Protein AF-A0A9Q0DBM2-F1 (afdb_monomer)

Radius of gyration: 24.3 Å; Cα contacts (8 Å, |Δi|>4): 69; chains: 1; bounding box: 58×37×65 Å

Foldseek 3Di:
DDDPPPCPVVVVVQVVLVVCVVVVHQSPDFCPPVDDPVCRVVRVVVSVVVVVCPPVVLVVLVVLLVVLVVVLVVLVVVLVVCVVVVPPCNVVSVVVSVVSNVVSVVSNVVSVVLSPDPVVVVVVVVVVVLVVCCVVVVHHNDDDPVND

Solvent-accessible surface area (backbone atoms only — not comparable to full-atom values): 8503 Å² total; per-residue (Å²): 138,83,77,89,70,85,49,60,65,59,56,54,50,52,56,52,25,52,53,30,44,77,71,78,40,74,60,70,74,69,48,79,90,80,52,62,76,92,46,46,67,61,37,53,52,51,45,55,54,56,63,69,56,74,53,52,76,58,51,52,47,54,49,54,38,51,51,41,54,51,49,43,53,52,40,47,54,50,23,52,50,29,50,76,69,64,44,96,57,18,68,60,40,40,51,52,33,54,55,49,45,55,55,40,50,53,51,37,51,51,48,56,52,45,72,72,35,72,66,45,54,53,50,53,53,48,54,52,50,53,50,50,47,27,60,74,63,74,39,82,72,74,72,54,97,82,76,112

Sequence (148 aa):
MKSPLGNAGLLAEELTKRAKRKAGLASGLTLQGNIHPELAQSGDLTVKAIEQFDEQFVLKRVADCAIDLYAMGVVLSRASRSLSQGHPSAQHEKMLCETWCVEAHDRITRDLRTLRSSQSRQLFNNLRAISAAVVENGGVVSPHPLGF

Structure (mmCIF, N/CA/C/O backbone):
data_AF-A0A9Q0DBM2-F1
#
_entry.id   AF-A0A9Q0DBM2-F1
#
loop_
_atom_site.group_PDB
_atom_site.id
_atom_site.type_symbol
_atom_site.label_atom_id
_atom_site.label_alt_id
_atom_site.label_comp_id
_atom_site.label_asym_id
_atom_site.label_entity_id
_atom_site.label_seq_id
_atom_site.pdbx_PDB_ins_code
_atom_site.Cartn_x
_atom_site.Cartn_y
_atom_site.Cartn_z
_atom_site.occupancy
_atom_site.B_iso_or_equiv
_atom_site.auth_seq_id
_atom_site.auth_comp_id
_atom_site.auth_asym_id
_atom_site.auth_atom_id
_atom_site.pdbx_PDB_model_num
ATOM 1 N N . MET A 1 1 ? 31.184 -23.475 -25.739 1.00 36.53 1 MET A N 1
ATOM 2 C CA . MET A 1 1 ? 30.900 -22.025 -25.825 1.00 36.53 1 MET A CA 1
ATOM 3 C C . MET A 1 1 ? 29.594 -21.847 -26.585 1.00 36.53 1 MET A C 1
ATOM 5 O O . MET A 1 1 ? 29.543 -22.201 -27.753 1.00 36.53 1 MET A O 1
ATOM 9 N N . LYS A 1 2 ? 28.519 -21.424 -25.909 1.00 34.09 2 LYS A N 1
ATOM 10 C CA . LYS A 1 2 ? 27.236 -21.064 -26.539 1.00 34.09 2 LYS A CA 1
ATOM 11 C C . LYS A 1 2 ? 27.221 -19.543 -26.703 1.00 34.09 2 LYS A C 1
ATOM 13 O O . LYS A 1 2 ? 27.486 -18.834 -25.739 1.00 34.09 2 LYS A O 1
ATOM 18 N N . SER A 1 3 ? 26.999 -19.069 -27.922 1.00 40.22 3 SER A N 1
ATOM 19 C CA . SER A 1 3 ? 27.136 -17.661 -28.302 1.00 40.22 3 SER A CA 1
ATOM 20 C C . SER A 1 3 ? 26.078 -16.760 -27.633 1.00 40.22 3 SER A C 1
ATOM 22 O O . SER A 1 3 ? 24.896 -17.098 -27.688 1.00 40.22 3 SER A O 1
ATOM 24 N N . PRO A 1 4 ? 26.454 -15.589 -27.081 1.00 45.75 4 PRO A N 1
ATOM 25 C CA . PRO A 1 4 ? 25.538 -14.639 -26.432 1.00 45.75 4 PRO A CA 1
ATOM 26 C C . PRO A 1 4 ? 24.804 -13.703 -27.417 1.00 45.75 4 PRO A C 1
ATOM 28 O O . PRO A 1 4 ? 24.032 -12.846 -27.004 1.00 45.75 4 PRO A O 1
ATOM 31 N N . LEU A 1 5 ? 25.010 -13.873 -28.728 1.00 50.12 5 LEU A N 1
ATOM 32 C CA . LEU A 1 5 ? 24.427 -13.030 -29.784 1.00 50.12 5 LEU A CA 1
ATOM 33 C C . LEU A 1 5 ? 23.080 -13.539 -30.329 1.00 50.12 5 LEU A C 1
ATOM 35 O O . LEU A 1 5 ? 22.529 -12.945 -31.251 1.00 50.12 5 LEU A O 1
ATOM 39 N N . GLY A 1 6 ? 22.516 -14.608 -29.757 1.00 50.25 6 GLY A N 1
ATOM 40 C CA . GLY A 1 6 ? 21.246 -15.187 -30.216 1.00 50.25 6 GLY A CA 1
ATOM 41 C C . GLY A 1 6 ? 20.014 -14.283 -30.056 1.00 50.25 6 GLY A C 1
ATOM 42 O O . GLY A 1 6 ? 18.985 -14.581 -30.647 1.00 50.25 6 GLY A O 1
ATOM 43 N N . ASN A 1 7 ? 20.117 -13.176 -29.305 1.00 52.53 7 ASN A N 1
ATOM 44 C CA . ASN A 1 7 ? 18.981 -12.323 -28.928 1.00 52.53 7 ASN A CA 1
ATOM 45 C C . ASN A 1 7 ? 19.132 -10.834 -29.297 1.00 52.53 7 ASN A C 1
ATOM 47 O O . ASN A 1 7 ? 18.359 -10.007 -28.814 1.00 52.53 7 ASN A O 1
ATOM 51 N N . ALA A 1 8 ? 20.073 -10.462 -30.173 1.00 57.06 8 ALA A N 1
ATOM 52 C CA . ALA A 1 8 ? 20.206 -9.069 -30.626 1.00 57.06 8 ALA A CA 1
ATOM 53 C C . ALA A 1 8 ? 18.900 -8.524 -31.251 1.00 57.06 8 ALA A C 1
ATOM 55 O O . ALA A 1 8 ? 18.565 -7.353 -31.076 1.00 57.06 8 ALA A O 1
ATOM 56 N N . GLY A 1 9 ? 18.123 -9.399 -31.903 1.00 56.88 9 GLY A N 1
ATOM 57 C CA . GLY A 1 9 ? 16.797 -9.076 -32.434 1.00 56.88 9 GLY A CA 1
ATOM 58 C C . GLY A 1 9 ? 15.781 -8.695 -31.354 1.00 56.88 9 GLY A C 1
ATOM 59 O O . GLY A 1 9 ? 15.097 -7.691 -31.508 1.00 56.88 9 GLY A O 1
ATOM 60 N N . LEU A 1 10 ? 15.741 -9.418 -30.228 1.00 55.38 10 LEU A N 1
ATOM 61 C CA . LEU A 1 10 ? 14.814 -9.140 -29.120 1.00 55.38 10 LEU A CA 1
ATOM 62 C C . LEU A 1 10 ? 15.127 -7.812 -28.415 1.00 55.38 10 LEU A C 1
ATOM 64 O O . LEU A 1 10 ? 14.213 -7.096 -28.013 1.00 55.38 10 LEU A O 1
ATOM 68 N N . LEU A 1 11 ? 16.410 -7.450 -28.300 1.00 55.97 11 LEU A N 1
ATOM 69 C CA . LEU A 1 11 ? 16.832 -6.170 -27.717 1.00 55.97 11 LEU A CA 1
ATOM 70 C C . LEU A 1 11 ? 16.449 -4.980 -28.607 1.00 55.97 11 LEU A C 1
ATOM 72 O O . LEU A 1 11 ? 15.914 -3.984 -28.116 1.00 55.97 11 LEU A O 1
ATOM 76 N N . ALA A 1 12 ? 16.663 -5.094 -29.920 1.00 63.00 12 ALA A N 1
ATOM 77 C CA . ALA A 1 12 ? 16.230 -4.079 -30.877 1.00 63.00 12 ALA A CA 1
ATOM 78 C C . ALA A 1 12 ? 14.699 -3.938 -30.894 1.00 63.00 12 ALA A C 1
ATOM 80 O O . ALA A 1 12 ? 14.166 -2.825 -30.921 1.00 63.00 12 ALA A O 1
ATOM 81 N N . GLU A 1 13 ? 13.978 -5.057 -30.819 1.00 58.06 13 GLU A N 1
ATOM 82 C CA . GLU A 1 13 ? 12.519 -5.072 -30.784 1.00 58.06 13 GLU A CA 1
ATOM 83 C C . GLU A 1 13 ? 11.981 -4.358 -29.538 1.00 58.06 13 GLU A C 1
ATOM 85 O O . GLU A 1 13 ? 11.070 -3.534 -29.638 1.00 58.06 13 GLU A O 1
ATOM 90 N N . GLU A 1 14 ? 12.594 -4.582 -28.376 1.00 56.84 14 GLU A N 1
ATOM 91 C CA . GLU A 1 14 ? 12.134 -4.001 -27.118 1.00 56.84 14 GLU A CA 1
ATOM 92 C C . GLU A 1 14 ? 12.441 -2.499 -26.998 1.00 56.84 14 GLU A C 1
ATOM 94 O O . GLU A 1 14 ? 11.613 -1.730 -26.495 1.00 56.84 14 GLU A O 1
ATOM 99 N N . LEU A 1 15 ? 13.564 -2.039 -27.560 1.00 58.31 15 LEU A N 1
ATOM 100 C CA . LEU A 1 15 ? 13.855 -0.608 -27.728 1.00 58.31 15 LEU A CA 1
ATOM 101 C C . LEU A 1 15 ? 12.830 0.070 -28.651 1.00 58.31 15 LEU A C 1
ATOM 103 O O . LEU A 1 15 ? 12.342 1.164 -28.353 1.00 58.31 15 LEU A O 1
ATOM 107 N N . THR A 1 16 ? 12.427 -0.612 -29.724 1.00 57.03 16 THR A N 1
ATOM 108 C CA . THR A 1 16 ? 11.430 -0.107 -30.679 1.00 57.03 16 THR A CA 1
ATOM 109 C C . THR A 1 16 ? 10.026 -0.056 -30.060 1.00 57.03 16 THR A C 1
ATOM 111 O O . THR A 1 16 ? 9.307 0.935 -30.218 1.00 57.03 16 THR A O 1
ATOM 114 N N . LYS A 1 17 ? 9.639 -1.081 -29.288 1.00 59.25 17 LYS A N 1
ATOM 115 C CA . LYS A 1 17 ? 8.370 -1.133 -28.534 1.00 59.25 17 LYS A CA 1
ATOM 116 C C . LYS A 1 17 ? 8.287 -0.030 -27.476 1.00 59.25 17 LYS A C 1
ATOM 118 O O . LYS A 1 17 ? 7.237 0.583 -27.282 1.00 59.25 17 LYS A O 1
ATOM 123 N N . ARG A 1 18 ? 9.402 0.286 -26.811 1.00 55.12 18 ARG A N 1
ATOM 124 C CA . ARG A 1 18 ? 9.477 1.369 -25.813 1.00 55.12 18 ARG A CA 1
ATOM 125 C C . ARG A 1 18 ? 9.437 2.767 -26.435 1.00 55.12 18 ARG A C 1
ATOM 127 O O . ARG A 1 18 ? 8.803 3.651 -25.860 1.00 55.12 18 ARG A O 1
ATOM 134 N N . ALA A 1 19 ? 10.040 2.968 -27.607 1.00 58.12 19 ALA A N 1
ATOM 135 C CA . ALA A 1 19 ? 9.944 4.229 -28.347 1.00 58.12 19 ALA A CA 1
ATOM 136 C C . ALA A 1 19 ? 8.500 4.529 -28.791 1.00 58.12 19 ALA A C 1
ATOM 138 O O . ALA A 1 19 ? 8.032 5.656 -28.632 1.00 58.12 19 ALA A O 1
ATOM 139 N N . LYS A 1 20 ? 7.761 3.508 -29.250 1.00 56.16 20 LYS A N 1
ATOM 140 C CA . LYS A 1 20 ? 6.336 3.625 -29.607 1.00 56.16 20 LYS A CA 1
ATOM 141 C C . LYS A 1 20 ? 5.459 4.003 -28.406 1.00 56.16 20 LYS A C 1
ATOM 143 O O . LYS A 1 20 ? 4.700 4.963 -28.522 1.00 56.16 20 LYS A O 1
ATOM 148 N N . ARG A 1 21 ? 5.670 3.380 -27.232 1.00 58.00 21 ARG A N 1
ATOM 149 C CA . ARG A 1 21 ? 4.991 3.764 -25.969 1.00 58.00 21 ARG A CA 1
ATOM 150 C C . ARG A 1 21 ? 5.150 5.245 -25.639 1.00 58.00 21 ARG A C 1
ATOM 152 O O . ARG A 1 21 ? 4.189 5.900 -25.257 1.00 58.00 21 ARG A O 1
ATOM 159 N N . LYS A 1 22 ? 6.364 5.784 -25.795 1.00 53.75 22 LYS A N 1
ATOM 160 C CA . LYS A 1 22 ? 6.677 7.184 -25.461 1.00 53.75 22 LYS A CA 1
ATOM 161 C C . LYS A 1 22 ? 6.049 8.194 -26.434 1.00 53.75 22 LYS A C 1
ATOM 163 O O . LYS A 1 22 ? 5.902 9.355 -26.073 1.00 53.75 22 LYS A O 1
ATOM 168 N N . ALA A 1 23 ? 5.676 7.748 -27.635 1.00 59.38 23 ALA A N 1
ATOM 169 C CA . ALA A 1 23 ? 5.019 8.541 -28.673 1.00 59.38 23 ALA A CA 1
ATOM 170 C C . ALA A 1 23 ? 3.480 8.388 -28.692 1.00 59.38 23 ALA A C 1
ATOM 172 O O . ALA A 1 23 ? 2.834 8.924 -29.588 1.00 59.38 23 ALA A O 1
ATOM 173 N N . GLY A 1 24 ? 2.886 7.654 -27.739 1.00 45.94 24 GLY A N 1
ATOM 174 C CA . GLY A 1 24 ? 1.437 7.400 -27.695 1.00 45.94 24 GLY A CA 1
ATOM 175 C C . GLY A 1 24 ? 0.945 6.333 -28.683 1.00 45.94 24 GLY A C 1
ATOM 176 O O . GLY A 1 24 ? -0.257 6.181 -28.878 1.00 45.94 24 GLY A O 1
ATOM 177 N N . LEU A 1 25 ? 1.861 5.585 -29.305 1.00 52.19 25 LEU A N 1
ATOM 178 C CA . LEU A 1 25 ? 1.558 4.419 -30.135 1.00 52.19 25 LEU A CA 1
ATOM 179 C C . LEU A 1 25 ? 1.548 3.162 -29.245 1.00 52.19 25 LEU A C 1
ATOM 181 O O . LEU A 1 25 ? 2.377 3.052 -28.340 1.00 52.19 25 LEU A O 1
ATOM 185 N N . ALA A 1 26 ? 0.612 2.234 -29.501 1.00 54.22 26 ALA A N 1
ATOM 186 C CA . ALA A 1 26 ? 0.391 1.006 -28.719 1.00 54.22 26 ALA A CA 1
ATOM 187 C C . ALA A 1 26 ? 1.704 0.308 -28.324 1.00 54.22 26 ALA A C 1
ATOM 189 O O . ALA A 1 26 ? 2.667 0.301 -29.100 1.00 54.22 26 ALA A O 1
ATOM 190 N N . SER A 1 27 ? 1.747 -0.299 -27.132 1.00 56.12 27 SER A N 1
ATOM 191 C CA . SER A 1 27 ? 2.986 -0.732 -26.467 1.00 56.12 27 SER A CA 1
ATOM 192 C C . SER A 1 27 ? 3.807 -1.794 -27.201 1.00 56.12 27 SER A C 1
ATOM 194 O O . SER A 1 27 ? 4.900 -2.157 -26.759 1.00 56.12 27 SER A O 1
ATOM 196 N N . GLY A 1 28 ? 3.280 -2.291 -28.320 1.00 62.12 28 GLY A N 1
ATOM 197 C CA . GLY A 1 28 ? 3.780 -3.436 -29.060 1.00 62.12 28 GLY A CA 1
ATOM 198 C C . GLY A 1 28 ? 3.488 -4.760 -28.362 1.00 62.12 28 GLY A C 1
ATOM 199 O O . GLY A 1 28 ? 3.874 -5.803 -28.887 1.00 62.12 28 GLY A O 1
ATOM 200 N N . LEU A 1 29 ? 2.814 -4.730 -27.205 1.00 66.19 29 LEU A N 1
ATOM 201 C CA . LEU A 1 29 ? 2.209 -5.904 -26.603 1.00 66.19 29 LEU A CA 1
ATOM 202 C C . LEU A 1 29 ? 1.063 -6.345 -27.514 1.00 66.19 29 LEU A C 1
ATOM 204 O O . LEU A 1 29 ? 0.153 -5.578 -27.811 1.00 66.19 29 LEU A O 1
ATOM 208 N N . THR A 1 30 ? 1.140 -7.570 -28.008 1.00 79.56 30 THR A N 1
ATOM 209 C CA . THR A 1 30 ? 0.094 -8.170 -28.825 1.00 79.56 30 THR A CA 1
ATOM 210 C C . THR A 1 30 ? 0.000 -9.641 -28.478 1.00 79.56 30 THR A C 1
ATOM 212 O O . THR A 1 30 ? 1.014 -10.307 -28.261 1.00 79.56 30 THR A O 1
ATOM 215 N N . LEU A 1 31 ? -1.227 -10.139 -28.395 1.00 83.12 31 LEU A N 1
ATOM 216 C CA . LEU A 1 31 ? -1.485 -11.568 -28.257 1.00 83.12 31 LEU A CA 1
ATOM 217 C C . LEU A 1 31 ? -1.671 -12.238 -29.627 1.00 83.12 31 LEU A C 1
ATOM 219 O O . LEU A 1 31 ? -1.752 -13.463 -29.700 1.00 83.12 31 LEU A O 1
ATOM 223 N N . GLN A 1 32 ? -1.686 -11.454 -30.712 1.00 76.44 32 GLN A N 1
ATOM 224 C CA . GLN A 1 32 ? -1.808 -11.950 -32.081 1.00 76.44 32 GLN A CA 1
ATOM 225 C C . GLN A 1 32 ? -0.673 -12.933 -32.403 1.00 76.44 32 GLN A C 1
ATOM 227 O O . GLN A 1 32 ? 0.488 -12.686 -32.082 1.00 76.44 32 GLN A O 1
ATOM 232 N N . GLY A 1 33 ? -1.021 -14.069 -33.012 1.00 82.62 33 GLY A N 1
ATOM 233 C CA . GLY A 1 33 ? -0.092 -15.172 -33.295 1.00 82.62 33 GLY A CA 1
ATOM 234 C C . GLY A 1 33 ? 0.130 -16.153 -32.135 1.00 82.62 33 GLY A C 1
ATOM 235 O O . GLY A 1 33 ? 0.596 -17.260 -32.381 1.00 82.62 33 GLY A O 1
ATOM 236 N N . ASN A 1 34 ? -0.257 -15.795 -30.904 1.00 86.00 34 ASN A N 1
ATOM 237 C CA . ASN A 1 34 ? -0.214 -16.680 -29.730 1.00 86.00 34 ASN A CA 1
ATOM 238 C C . ASN A 1 34 ? -1.604 -17.183 -29.301 1.00 86.00 34 ASN A C 1
ATOM 240 O O . ASN A 1 34 ? -1.704 -18.097 -28.486 1.00 86.00 34 ASN A O 1
ATOM 244 N N . ILE A 1 35 ? -2.675 -16.582 -29.828 1.00 89.94 35 ILE A N 1
ATOM 245 C CA . ILE A 1 35 ? -4.071 -16.939 -29.545 1.00 89.94 35 ILE A CA 1
ATOM 246 C C . ILE A 1 35 ? -4.790 -17.382 -30.818 1.00 89.94 35 ILE A C 1
ATOM 248 O O . ILE A 1 35 ? -4.410 -17.000 -31.925 1.00 89.94 35 ILE A O 1
ATOM 252 N N . HIS A 1 36 ? -5.853 -18.173 -30.656 1.00 92.56 36 HIS A N 1
ATOM 253 C CA . HIS A 1 36 ? -6.700 -18.583 -31.774 1.00 92.56 36 HIS A CA 1
ATOM 254 C C . HIS A 1 36 ? -7.318 -17.350 -32.470 1.00 92.56 36 HIS A C 1
ATOM 256 O O . HIS A 1 36 ? -7.769 -16.446 -31.761 1.00 92.56 36 H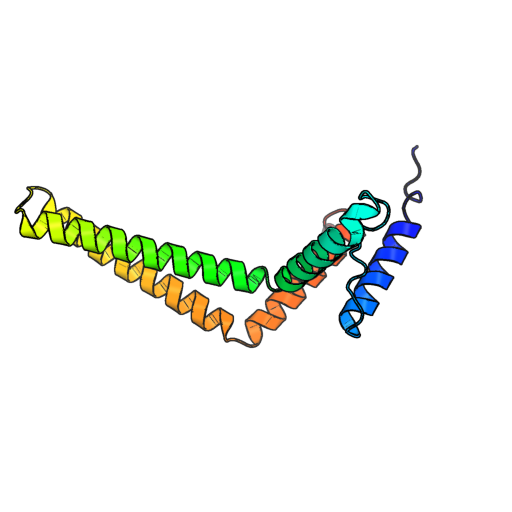IS A O 1
ATOM 262 N N . PRO A 1 37 ? -7.401 -17.295 -33.815 1.00 91.44 37 PRO A N 1
ATOM 263 C CA . PRO A 1 37 ? -7.909 -16.122 -34.537 1.00 91.44 37 PRO A CA 1
ATOM 264 C C . PRO A 1 37 ? -9.316 -15.677 -34.118 1.00 91.44 37 PRO A C 1
ATOM 266 O O . PRO A 1 37 ? -9.584 -14.483 -34.039 1.00 91.44 37 PRO A O 1
ATOM 269 N N . GLU A 1 38 ? -10.200 -16.616 -33.772 1.00 94.00 38 GLU A N 1
ATOM 270 C CA . GLU A 1 38 ? -11.550 -16.290 -33.274 1.00 94.00 38 GLU A CA 1
ATOM 271 C C . GLU A 1 38 ? -11.549 -15.573 -31.911 1.00 94.00 38 GLU A C 1
ATOM 273 O O . GLU A 1 38 ? -12.532 -14.936 -31.547 1.00 94.00 38 GLU A O 1
ATOM 278 N N . LEU A 1 39 ? -10.442 -15.628 -31.165 1.00 94.12 39 LEU A N 1
ATOM 279 C CA . LEU A 1 39 ? -10.264 -14.942 -29.883 1.00 94.12 39 LEU A CA 1
ATOM 280 C C . LEU A 1 39 ? -9.510 -13.610 -30.018 1.00 94.12 39 LEU A C 1
ATOM 282 O O . LEU A 1 39 ? -9.232 -12.971 -29.003 1.00 94.12 39 LEU A O 1
ATOM 286 N N . ALA A 1 40 ? -9.188 -13.168 -31.240 1.00 89.81 40 ALA A N 1
ATOM 287 C CA . ALA A 1 40 ? -8.414 -11.952 -31.501 1.00 89.81 40 ALA A CA 1
ATOM 288 C C . ALA A 1 40 ? -8.970 -10.722 -30.765 1.00 89.81 40 ALA A C 1
ATOM 290 O O . ALA A 1 40 ? -8.224 -10.012 -30.095 1.00 89.81 40 ALA A O 1
ATOM 291 N N . GLN A 1 41 ? -10.291 -10.520 -30.811 1.00 92.06 41 GLN A N 1
ATOM 292 C CA . GLN A 1 41 ? -10.947 -9.401 -30.131 1.00 92.06 41 GLN A CA 1
ATOM 293 C C . GLN A 1 41 ? -10.770 -9.463 -28.608 1.00 92.06 41 GLN A C 1
ATOM 295 O O . GLN A 1 41 ? -10.468 -8.449 -27.976 1.00 92.06 41 GLN A O 1
ATOM 300 N N . SER A 1 42 ? -10.949 -10.641 -28.006 1.00 93.81 42 SER A N 1
ATOM 301 C CA . SER A 1 42 ? -10.730 -10.834 -26.569 1.00 93.81 42 SER A CA 1
ATOM 302 C C . SER A 1 42 ? -9.268 -10.592 -26.198 1.00 93.81 42 SER A C 1
ATOM 304 O O . SER A 1 42 ? -9.003 -9.942 -25.191 1.00 93.81 42 SER A O 1
ATOM 306 N N . GLY A 1 43 ? -8.327 -11.030 -27.039 1.00 90.25 43 GLY A N 1
ATOM 307 C CA . GLY A 1 43 ? -6.904 -10.754 -26.867 1.00 90.25 43 GLY A CA 1
ATOM 308 C C . GLY A 1 43 ? -6.576 -9.260 -26.879 1.00 90.25 43 GLY A C 1
ATOM 309 O O . GLY A 1 43 ? -5.851 -8.785 -26.006 1.00 90.25 43 GLY A O 1
ATOM 310 N N . ASP A 1 44 ? -7.160 -8.497 -27.803 1.00 88.44 44 ASP A N 1
ATOM 311 C CA . ASP A 1 44 ? -6.971 -7.044 -27.869 1.00 88.44 44 ASP A CA 1
ATOM 312 C C . ASP A 1 44 ? -7.541 -6.337 -26.628 1.00 88.44 44 ASP A C 1
ATOM 314 O O . ASP A 1 44 ? -6.936 -5.394 -26.112 1.00 88.44 44 ASP A O 1
ATOM 318 N N . LEU A 1 45 ? -8.686 -6.796 -26.107 1.00 89.12 45 LEU A N 1
ATOM 319 C CA . LEU A 1 45 ? -9.244 -6.292 -24.847 1.00 89.12 45 LEU A CA 1
ATOM 320 C C . LEU A 1 45 ? -8.319 -6.593 -23.663 1.00 89.12 45 LEU A C 1
ATOM 322 O O . LEU A 1 45 ? -8.115 -5.725 -22.814 1.00 89.12 45 LEU A O 1
ATOM 326 N N . THR A 1 46 ? -7.718 -7.784 -23.620 1.00 86.00 46 THR A N 1
ATOM 327 C CA . THR A 1 46 ? -6.736 -8.148 -22.592 1.00 86.00 46 THR A CA 1
ATOM 328 C C . THR A 1 46 ? -5.491 -7.269 -22.666 1.00 86.00 46 THR A C 1
ATOM 330 O O . THR A 1 46 ? -5.058 -6.761 -21.636 1.00 86.00 46 THR A O 1
ATOM 333 N N . VAL A 1 47 ? -4.938 -7.028 -23.858 1.00 84.19 47 VAL A N 1
ATOM 334 C CA . VAL A 1 47 ? -3.790 -6.121 -24.035 1.00 84.19 47 VAL A CA 1
ATOM 335 C C . VAL A 1 47 ? -4.130 -4.715 -23.553 1.00 84.19 47 VAL A C 1
ATOM 337 O O . VAL A 1 47 ? -3.371 -4.152 -22.769 1.00 84.19 47 VAL A O 1
ATOM 340 N N . LYS A 1 48 ? -5.290 -4.173 -23.940 1.00 80.31 48 LYS A N 1
ATOM 341 C CA . LYS A 1 48 ? -5.743 -2.853 -23.473 1.00 80.31 48 LYS A CA 1
ATOM 342 C C . LYS A 1 48 ? -5.882 -2.797 -21.955 1.00 80.31 48 LYS A C 1
ATOM 344 O O . LYS A 1 48 ? -5.500 -1.802 -21.351 1.00 80.31 48 LYS A O 1
ATOM 349 N N . ALA A 1 49 ? -6.404 -3.854 -21.336 1.00 79.31 49 ALA A N 1
ATOM 350 C CA . ALA A 1 49 ? -6.485 -3.939 -19.883 1.00 79.31 49 ALA A CA 1
ATOM 351 C C . ALA A 1 49 ? -5.085 -3.950 -19.251 1.00 79.31 49 ALA A C 1
ATOM 353 O O . ALA A 1 49 ? -4.846 -3.201 -18.313 1.00 79.31 49 ALA A O 1
ATOM 354 N N . ILE A 1 50 ? -4.138 -4.723 -19.796 1.00 74.19 50 ILE A N 1
ATOM 355 C CA . ILE A 1 50 ? -2.740 -4.755 -19.332 1.00 74.19 50 ILE A CA 1
ATOM 356 C C . ILE A 1 50 ? -2.077 -3.379 -19.468 1.00 74.19 50 ILE A C 1
ATOM 358 O O . ILE A 1 50 ? -1.373 -2.950 -18.560 1.00 74.19 50 ILE A O 1
ATOM 362 N N . GLU A 1 51 ? -2.321 -2.658 -20.560 1.00 69.69 51 GLU A N 1
ATOM 363 C CA . GLU A 1 51 ? -1.794 -1.303 -20.754 1.00 69.69 51 GLU A CA 1
ATOM 364 C C . GLU A 1 51 ? -2.387 -0.289 -19.763 1.00 69.69 51 GLU A C 1
ATOM 366 O O . GLU A 1 51 ? -1.726 0.684 -19.416 1.00 69.69 51 GLU A O 1
ATOM 371 N N . GLN A 1 52 ? -3.592 -0.525 -19.236 1.00 67.44 52 GLN A N 1
ATOM 372 C CA . GLN A 1 52 ? -4.145 0.283 -18.142 1.00 67.44 52 GLN A CA 1
ATOM 373 C C . GLN A 1 52 ? -3.457 0.008 -16.791 1.00 67.44 52 GLN A C 1
ATOM 375 O O . GLN A 1 52 ? -3.540 0.841 -15.889 1.00 67.44 52 GLN A O 1
ATOM 380 N N . PHE A 1 53 ? -2.730 -1.107 -16.644 1.00 66.81 53 PHE A N 1
ATOM 3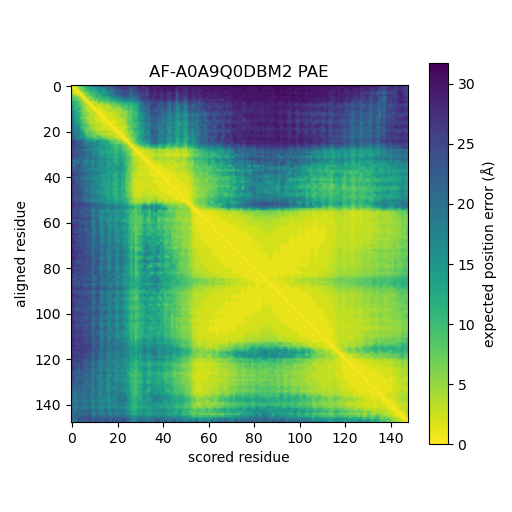81 C CA . PHE A 1 53 ? -1.933 -1.430 -15.452 1.00 66.81 53 PHE A CA 1
ATOM 382 C C . PHE A 1 53 ? -0.543 -0.758 -15.432 1.00 66.81 53 PHE A C 1
ATOM 384 O O . PHE A 1 53 ? 0.315 -1.180 -14.659 1.00 66.81 53 PHE A O 1
ATOM 391 N N . ASP A 1 54 ? -0.280 0.282 -16.234 1.00 64.62 54 ASP A N 1
ATOM 392 C CA . ASP A 1 54 ? 1.065 0.888 -16.352 1.00 64.62 54 ASP A CA 1
ATOM 393 C C . ASP A 1 54 ? 1.516 1.651 -15.081 1.00 64.62 54 ASP A C 1
ATOM 395 O O . ASP A 1 54 ? 2.700 1.903 -14.871 1.00 64.62 54 ASP A O 1
ATOM 399 N N . GLU A 1 55 ? 0.592 1.943 -14.159 1.00 77.50 55 GLU A N 1
ATOM 400 C CA . GLU A 1 55 ? 0.856 2.678 -12.912 1.00 77.50 55 GLU A CA 1
ATOM 401 C C . GLU A 1 55 ? 1.089 1.752 -11.702 1.00 77.50 55 GLU A C 1
ATOM 403 O O . GLU A 1 55 ? 0.628 2.016 -10.588 1.00 77.50 55 GLU A O 1
ATOM 408 N N . GLN A 1 56 ? 1.813 0.641 -11.885 1.00 84.06 56 GLN A N 1
ATOM 409 C CA . GLN A 1 56 ? 1.980 -0.386 -10.841 1.00 84.06 56 GLN A CA 1
ATOM 410 C C . GLN A 1 56 ? 2.565 0.148 -9.524 1.00 84.06 56 GLN A C 1
ATOM 412 O O . GLN A 1 56 ? 2.165 -0.294 -8.447 1.00 84.06 56 GLN A O 1
ATOM 417 N N . PHE A 1 57 ? 3.470 1.131 -9.578 1.00 85.81 57 PHE A N 1
ATOM 418 C CA . PHE A 1 57 ? 4.013 1.757 -8.367 1.00 85.81 57 PHE A CA 1
ATOM 419 C C . PHE A 1 57 ? 2.954 2.535 -7.578 1.00 85.81 57 PHE A C 1
ATOM 421 O O . PHE A 1 57 ? 2.978 2.540 -6.344 1.00 85.81 57 PHE A O 1
ATOM 428 N N . VAL A 1 58 ? 2.023 3.181 -8.282 1.00 87.62 58 VAL A N 1
ATOM 429 C CA . VAL A 1 58 ? 0.897 3.891 -7.672 1.00 87.62 58 VAL A CA 1
ATOM 430 C C . VAL A 1 58 ? -0.109 2.884 -7.129 1.00 87.62 58 VAL A C 1
ATOM 432 O O . VAL A 1 58 ? -0.480 2.974 -5.960 1.00 87.62 58 VAL A O 1
ATOM 435 N N . LEU A 1 59 ? -0.487 1.888 -7.935 1.00 88.75 59 LEU A N 1
ATOM 436 C CA . LEU A 1 59 ? -1.439 0.844 -7.552 1.00 88.75 59 LEU A CA 1
ATOM 437 C C . LEU A 1 59 ? -0.992 0.091 -6.299 1.00 88.75 59 LEU A C 1
ATOM 439 O O . LEU A 1 59 ? -1.807 -0.117 -5.405 1.00 88.75 59 LEU A O 1
ATOM 443 N N . LYS A 1 60 ? 0.300 -0.242 -6.185 1.00 91.19 60 LYS A N 1
ATOM 444 C CA . LYS A 1 60 ? 0.866 -0.858 -4.978 1.00 91.19 60 LYS A CA 1
ATOM 445 C C . LYS A 1 60 ? 0.593 -0.007 -3.734 1.00 91.19 60 LYS A C 1
ATOM 447 O O . LYS A 1 60 ? 0.063 -0.516 -2.758 1.00 91.19 60 LYS A O 1
ATOM 452 N N . ARG A 1 61 ? 0.886 1.296 -3.783 1.00 91.12 61 ARG A N 1
ATOM 453 C CA . ARG A 1 61 ? 0.664 2.204 -2.643 1.00 91.12 61 ARG A CA 1
ATOM 454 C C . ARG A 1 61 ? -0.815 2.375 -2.307 1.00 91.12 61 ARG A C 1
ATOM 456 O O . ARG A 1 61 ? -1.172 2.449 -1.140 1.00 91.12 61 ARG A O 1
ATOM 463 N N . VAL A 1 62 ? -1.682 2.434 -3.317 1.00 92.31 62 VAL A N 1
ATOM 464 C CA . VAL A 1 62 ? -3.137 2.482 -3.099 1.00 92.31 62 VAL A CA 1
ATOM 465 C C . VAL A 1 62 ? -3.624 1.195 -2.430 1.00 92.31 62 VAL A C 1
ATOM 467 O O . VAL A 1 62 ? -4.429 1.266 -1.503 1.00 92.31 62 VAL A O 1
ATOM 470 N N . ALA A 1 63 ? -3.115 0.037 -2.857 1.00 94.56 63 ALA A N 1
ATOM 471 C CA . ALA A 1 63 ? -3.430 -1.247 -2.243 1.00 94.56 63 ALA A CA 1
ATOM 472 C C . ALA A 1 63 ? -2.942 -1.320 -0.787 1.00 94.56 63 ALA A C 1
ATOM 474 O O . ALA A 1 63 ? -3.721 -1.709 0.078 1.00 94.56 63 ALA A O 1
ATOM 475 N N . ASP A 1 64 ? -1.714 -0.875 -0.503 1.00 95.75 64 ASP A N 1
ATOM 476 C CA . ASP A 1 64 ? -1.165 -0.817 0.859 1.00 95.75 64 ASP A CA 1
ATOM 477 C C . ASP A 1 64 ? -2.059 0.047 1.778 1.00 95.75 64 ASP A C 1
ATOM 479 O O . ASP A 1 64 ? -2.475 -0.405 2.848 1.00 95.75 64 ASP A O 1
ATOM 483 N N . CYS A 1 65 ? -2.478 1.237 1.321 1.00 96.81 65 CYS A N 1
ATOM 484 C CA . CYS A 1 65 ? -3.431 2.085 2.050 1.00 96.81 65 CYS A CA 1
ATOM 485 C C . CYS A 1 65 ? -4.787 1.399 2.288 1.00 96.81 65 CYS A C 1
ATOM 487 O O . CYS A 1 65 ? -5.374 1.537 3.361 1.00 96.81 65 CYS A O 1
ATOM 489 N N . ALA A 1 66 ? -5.317 0.691 1.286 1.00 97.06 66 ALA A N 1
ATOM 490 C CA . A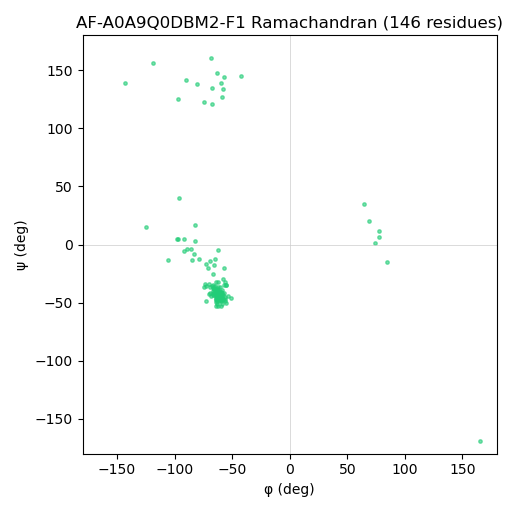LA A 1 66 ? -6.601 0.003 1.395 1.00 97.06 66 ALA A CA 1
ATOM 491 C C . ALA A 1 66 ? -6.550 -1.148 2.412 1.00 97.06 66 ALA A C 1
ATOM 493 O O . ALA A 1 66 ? -7.501 -1.336 3.173 1.00 97.06 66 ALA A O 1
ATOM 494 N N . ILE A 1 67 ? -5.434 -1.881 2.459 1.00 98.12 67 ILE A N 1
ATOM 495 C CA . ILE A 1 67 ? -5.189 -2.938 3.446 1.00 98.12 67 ILE A CA 1
ATOM 496 C C . ILE A 1 67 ? -5.156 -2.346 4.859 1.00 98.12 67 ILE A C 1
ATOM 498 O O . ILE A 1 67 ? -5.853 -2.855 5.738 1.00 98.12 67 ILE A O 1
ATOM 502 N N . ASP A 1 68 ? -4.408 -1.258 5.073 1.00 98.44 68 ASP A N 1
ATOM 503 C CA . ASP A 1 68 ? -4.334 -0.597 6.382 1.00 98.44 68 ASP A CA 1
ATOM 504 C C . ASP A 1 68 ? -5.711 -0.080 6.833 1.00 98.44 68 ASP A C 1
ATOM 506 O O . ASP A 1 68 ? -6.117 -0.330 7.969 1.00 98.44 68 ASP A O 1
ATOM 510 N N . LEU A 1 69 ? -6.481 0.560 5.943 1.00 98.06 69 LEU A N 1
ATOM 511 C CA . LEU A 1 69 ? -7.841 1.028 6.248 1.00 98.06 69 LEU A CA 1
ATOM 512 C C . LEU A 1 69 ? -8.78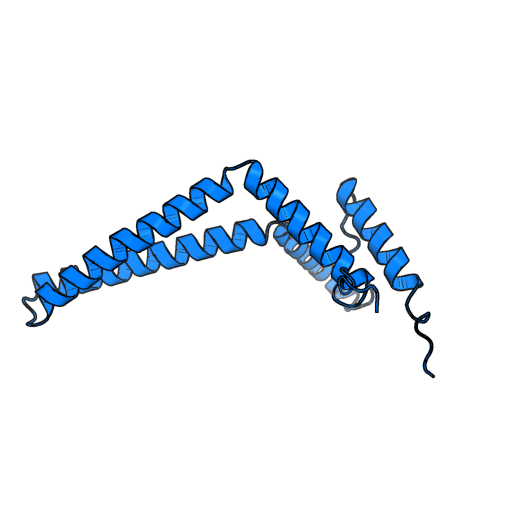0 -0.118 6.637 1.00 98.06 69 LEU A C 1
ATOM 514 O O . LEU A 1 69 ? -9.543 -0.000 7.599 1.00 98.06 69 LEU A O 1
ATOM 518 N N . TYR A 1 70 ? -8.726 -1.233 5.907 1.00 98.56 70 TYR A N 1
ATOM 519 C CA . TYR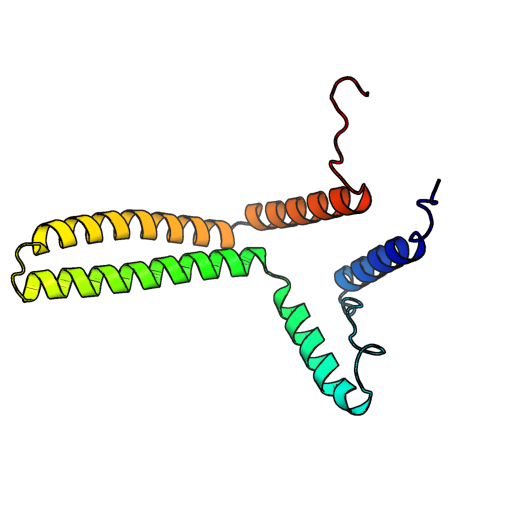 A 1 70 ? -9.532 -2.404 6.230 1.00 98.56 70 TYR A CA 1
ATOM 520 C C . TYR A 1 70 ? -9.141 -2.987 7.593 1.00 98.56 70 TYR A C 1
ATOM 522 O O . TYR A 1 70 ? -10.010 -3.233 8.432 1.00 98.56 70 TYR A O 1
ATOM 530 N N . ALA A 1 71 ? -7.840 -3.138 7.853 1.00 98.44 71 ALA A N 1
ATOM 531 C CA . ALA A 1 71 ? -7.332 -3.626 9.129 1.00 98.44 71 ALA A CA 1
ATOM 532 C C . ALA A 1 71 ? -7.756 -2.724 10.299 1.00 98.44 71 ALA A C 1
ATOM 534 O O . ALA A 1 71 ? -8.215 -3.240 11.317 1.00 98.44 71 ALA A O 1
ATOM 535 N N . MET A 1 72 ? -7.687 -1.394 10.141 1.00 98.69 72 MET A N 1
ATOM 536 C CA . MET A 1 72 ? -8.197 -0.428 11.125 1.00 98.69 72 MET A CA 1
ATOM 537 C C . MET A 1 72 ? -9.679 -0.669 11.436 1.00 98.69 72 MET A C 1
ATOM 539 O O . MET A 1 72 ? -10.052 -0.777 12.603 1.00 98.69 72 MET A O 1
ATOM 543 N N . GLY A 1 73 ? -10.521 -0.812 10.407 1.00 98.12 73 GLY A N 1
ATOM 544 C CA . GLY A 1 73 ? -11.949 -1.095 10.581 1.00 98.12 73 GLY A CA 1
ATOM 545 C C . GLY A 1 73 ? -12.216 -2.407 11.327 1.00 98.12 73 GLY A C 1
ATOM 546 O O . GLY A 1 73 ? -13.073 -2.455 12.213 1.00 98.12 73 GLY A O 1
ATOM 547 N N . VAL A 1 74 ? -11.449 -3.458 11.023 1.00 98.75 74 VAL A N 1
ATOM 548 C CA . VAL A 1 74 ? -11.556 -4.766 11.689 1.00 98.75 74 VAL A CA 1
ATOM 549 C C . VAL A 1 74 ? -11.189 -4.676 13.172 1.00 98.75 74 VAL A C 1
ATOM 551 O O . VAL A 1 74 ? -11.953 -5.157 14.013 1.00 98.75 74 VAL A O 1
ATOM 554 N N . VAL A 1 75 ? -10.053 -4.058 13.521 1.00 98.56 75 VAL A N 1
ATOM 555 C CA . VAL A 1 75 ? -9.620 -3.972 14.929 1.00 98.56 75 VAL A CA 1
ATOM 556 C C . VAL A 1 75 ? -10.517 -3.050 15.750 1.00 98.56 75 VAL A C 1
ATOM 558 O O . VAL A 1 75 ? -10.838 -3.398 16.886 1.00 98.56 75 VAL A O 1
ATOM 561 N N . LEU A 1 76 ? -11.004 -1.953 15.159 1.00 98.62 76 LEU A N 1
ATOM 562 C CA . LEU A 1 76 ? -11.999 -1.076 15.778 1.00 98.62 76 LEU A CA 1
ATOM 563 C C . LEU A 1 76 ? -13.278 -1.850 16.089 1.00 98.62 76 LEU A C 1
ATOM 565 O O . LEU A 1 76 ? -13.707 -1.888 17.239 1.00 98.62 76 LEU A O 1
ATOM 569 N N . SER A 1 77 ? -13.849 -2.535 15.093 1.00 98.56 77 SER A N 1
ATOM 570 C CA . SER A 1 77 ? -15.071 -3.328 15.268 1.00 98.56 77 SER A CA 1
ATOM 571 C C . SER A 1 77 ? -14.923 -4.374 16.378 1.00 98.56 77 SER A C 1
ATOM 573 O O . SER A 1 77 ? -15.785 -4.494 17.255 1.00 98.56 77 SER A O 1
ATOM 575 N N . ARG A 1 78 ? -13.795 -5.094 16.389 1.00 98.50 78 ARG A N 1
ATOM 576 C CA . ARG A 1 78 ? -13.496 -6.113 17.397 1.00 98.50 78 ARG A CA 1
ATOM 577 C C . ARG A 1 78 ? -13.359 -5.521 18.800 1.00 98.50 78 ARG A C 1
ATOM 579 O O . ARG A 1 78 ? -14.029 -6.000 19.716 1.00 98.50 78 ARG A O 1
ATOM 586 N N . ALA A 1 79 ? -12.517 -4.503 18.975 1.00 98.50 79 ALA A N 1
ATOM 587 C CA . ALA A 1 79 ? -12.273 -3.888 20.277 1.00 98.50 79 ALA A CA 1
ATOM 588 C C . ALA A 1 79 ? -13.545 -3.229 20.828 1.00 98.50 79 ALA A C 1
ATOM 590 O O . ALA A 1 79 ? -13.872 -3.422 21.999 1.00 98.50 79 ALA A O 1
ATOM 591 N N . SER A 1 80 ? -14.319 -2.542 19.980 1.00 98.62 80 SER A N 1
ATOM 592 C CA . SER A 1 80 ? -15.622 -1.984 20.355 1.00 98.62 80 SER A CA 1
ATOM 593 C C . SER A 1 80 ? -16.578 -3.063 20.852 1.00 98.62 80 SER A C 1
ATOM 595 O O . SER A 1 80 ? -17.158 -2.907 21.923 1.00 98.62 80 SER A O 1
ATOM 597 N N . ARG A 1 81 ? -16.706 -4.188 20.136 1.00 98.62 81 ARG A N 1
ATOM 598 C CA . ARG A 1 81 ? -17.562 -5.297 20.577 1.00 98.62 81 ARG A CA 1
ATOM 599 C C . ARG A 1 81 ? -17.085 -5.896 21.902 1.00 98.62 81 ARG A C 1
ATOM 601 O O . ARG A 1 81 ? -17.914 -6.143 22.772 1.00 98.62 81 ARG A O 1
ATOM 608 N N . SER A 1 82 ? -15.776 -6.093 22.065 1.00 98.69 82 SER A N 1
ATOM 609 C CA . SER A 1 82 ? -15.172 -6.607 23.303 1.00 98.69 82 SER A CA 1
ATOM 610 C C . SER A 1 82 ? -15.480 -5.700 24.504 1.00 98.69 82 SER A C 1
ATOM 612 O O . SER A 1 82 ? -15.897 -6.181 25.559 1.00 98.69 82 SER A O 1
ATOM 614 N N . LEU A 1 83 ? -15.387 -4.377 24.315 1.00 98.69 83 LEU A N 1
ATOM 615 C CA . LEU A 1 83 ? -15.763 -3.366 25.309 1.00 98.69 83 LEU A CA 1
ATOM 616 C C . LEU A 1 83 ? -17.264 -3.392 25.625 1.00 98.69 83 LEU A C 1
ATOM 618 O O . LEU A 1 83 ? -17.631 -3.418 26.796 1.00 98.69 83 LEU A O 1
ATOM 622 N N . SER A 1 84 ? -18.133 -3.425 24.609 1.00 98.44 84 SER A N 1
ATOM 623 C CA . SER A 1 84 ? -19.590 -3.464 24.802 1.00 98.44 84 SER A CA 1
ATOM 624 C C . SER A 1 84 ? -20.071 -4.732 25.511 1.00 98.44 84 SER A C 1
ATOM 626 O O . SER A 1 84 ? -21.059 -4.684 26.235 1.00 98.44 84 SER A O 1
ATOM 628 N N . GLN A 1 85 ? -19.390 -5.861 25.303 1.00 98.50 85 GLN A N 1
ATOM 629 C CA . GLN A 1 85 ? -19.719 -7.145 25.929 1.00 98.50 85 GLN A CA 1
ATOM 630 C C . GLN A 1 85 ? -19.019 -7.358 27.280 1.00 98.50 85 GLN A C 1
ATOM 632 O O . GLN A 1 85 ? -19.275 -8.363 27.938 1.00 98.50 85 GLN A O 1
ATOM 637 N N . GLY A 1 86 ? -18.146 -6.438 27.704 1.00 97.81 86 GLY A N 1
ATOM 638 C CA . GLY A 1 86 ? -17.433 -6.540 28.978 1.00 97.81 86 GLY A CA 1
ATOM 639 C C . GLY A 1 86 ? -16.474 -7.730 29.051 1.00 97.81 86 GLY A C 1
ATOM 640 O O . GLY A 1 86 ? -16.331 -8.337 30.110 1.00 97.81 86 GLY A O 1
ATOM 641 N N . HIS A 1 87 ? -15.832 -8.102 27.939 1.00 98.19 87 HIS A N 1
ATOM 642 C CA . HIS A 1 87 ? -14.876 -9.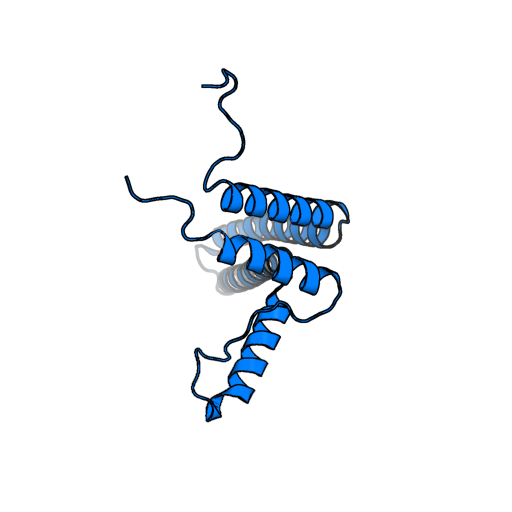209 27.943 1.00 98.19 87 HIS A CA 1
ATOM 643 C C . HIS A 1 87 ? -13.661 -8.910 28.841 1.00 98.19 87 HIS A C 1
ATOM 645 O O . HIS A 1 87 ? -13.193 -7.768 28.879 1.00 98.19 87 HIS A O 1
ATOM 651 N N . PRO A 1 88 ? -13.057 -9.930 29.483 1.00 98.44 88 PRO A N 1
ATOM 652 C CA . PRO A 1 88 ? -11.872 -9.739 30.324 1.00 98.44 88 PRO A CA 1
ATOM 653 C C . PRO A 1 88 ? -10.683 -9.099 29.588 1.00 98.44 88 PRO A C 1
ATOM 655 O O . PRO A 1 88 ? -9.893 -8.377 30.189 1.00 98.44 88 PRO A O 1
ATOM 658 N N . SER A 1 89 ? -10.565 -9.334 28.276 1.00 98.38 89 SER A N 1
ATOM 659 C CA . SER A 1 89 ? -9.502 -8.796 27.418 1.00 98.38 89 SER A CA 1
ATOM 660 C C . SER A 1 89 ? -9.778 -7.396 26.865 1.00 98.38 89 SER A C 1
ATOM 662 O O . SER A 1 89 ? -8.909 -6.838 26.195 1.00 98.38 89 SER A O 1
ATOM 664 N N . ALA A 1 90 ? -10.947 -6.804 27.124 1.00 98.19 90 ALA A N 1
ATOM 665 C CA . ALA A 1 90 ? -11.419 -5.629 26.392 1.00 98.19 90 ALA A CA 1
ATOM 666 C C . ALA A 1 90 ? -10.483 -4.414 26.484 1.00 98.19 90 ALA A C 1
ATOM 668 O O . ALA A 1 90 ? -10.265 -3.727 25.489 1.00 98.19 90 ALA A O 1
ATOM 669 N N . GLN A 1 91 ? -9.879 -4.165 27.652 1.00 98.50 91 GLN A N 1
ATOM 670 C CA . GLN A 1 91 ? -8.932 -3.053 27.814 1.00 98.50 91 GLN A CA 1
ATOM 671 C C . GLN A 1 91 ? -7.609 -3.293 27.080 1.00 98.50 91 GLN A C 1
ATOM 673 O O . GLN A 1 91 ? -7.026 -2.358 26.535 1.00 98.50 91 GLN A O 1
ATOM 678 N N . HIS A 1 92 ? -7.151 -4.544 27.015 1.00 98.56 92 HIS A N 1
ATOM 679 C CA . HIS A 1 92 ? -5.970 -4.884 26.230 1.00 98.56 92 HIS A CA 1
ATOM 680 C C . HIS A 1 92 ? -6.256 -4.766 24.725 1.00 98.56 92 HIS A C 1
ATOM 682 O O . HIS A 1 92 ? -5.469 -4.173 23.995 1.00 98.56 92 HIS A O 1
ATOM 688 N N . GLU A 1 93 ? -7.417 -5.241 24.263 1.00 98.69 93 GLU A N 1
ATOM 689 C CA . GLU A 1 93 ? -7.848 -5.089 22.866 1.00 98.69 93 GLU A CA 1
ATOM 690 C C . GLU A 1 93 ? -8.027 -3.619 22.467 1.00 98.69 93 GLU A C 1
ATOM 692 O O . GLU A 1 93 ? -7.662 -3.245 21.354 1.00 98.69 93 GLU A O 1
ATOM 697 N N . LYS A 1 94 ? -8.520 -2.771 23.379 1.00 98.69 94 LYS A N 1
ATOM 698 C CA . LYS A 1 94 ? -8.558 -1.317 23.192 1.00 98.69 94 LYS A CA 1
ATOM 699 C C . LYS A 1 94 ? -7.156 -0.754 22.958 1.00 98.69 94 LYS A C 1
ATOM 701 O O . LYS A 1 94 ? -6.957 -0.054 21.972 1.00 98.69 94 LYS A O 1
ATOM 706 N N . MET A 1 95 ? -6.195 -1.091 23.821 1.00 98.69 95 MET A N 1
ATOM 707 C CA . MET A 1 95 ? -4.810 -0.627 23.690 1.00 98.69 95 MET A CA 1
ATOM 708 C C . MET A 1 95 ? -4.203 -1.055 22.347 1.00 98.69 95 MET A C 1
ATOM 710 O O . MET A 1 95 ? -3.645 -0.225 21.638 1.00 98.69 95 MET A O 1
ATOM 714 N N . LEU A 1 96 ? -4.382 -2.321 21.954 1.0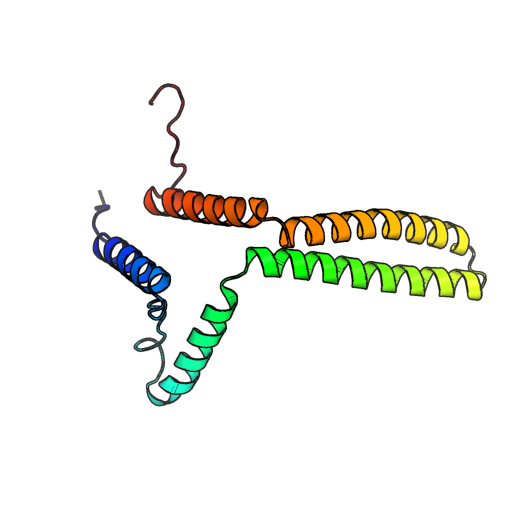0 98.69 96 LEU A N 1
ATOM 715 C CA . LEU A 1 96 ? -3.926 -2.824 20.653 1.00 98.69 96 LEU A CA 1
ATOM 716 C C . LEU A 1 96 ? -4.561 -2.059 19.485 1.00 98.69 96 LEU A C 1
ATOM 718 O O . LEU A 1 96 ? -3.868 -1.686 18.541 1.00 98.69 96 LEU A O 1
ATOM 722 N N . CYS A 1 97 ? -5.872 -1.819 19.550 1.00 98.69 97 CYS A N 1
ATOM 723 C CA . CYS A 1 97 ? -6.602 -1.074 18.531 1.00 98.69 97 CYS A CA 1
ATOM 724 C C . CYS A 1 97 ? -6.089 0.366 18.404 1.00 98.69 97 CYS A C 1
ATOM 726 O O . CYS A 1 97 ? -5.848 0.828 17.290 1.00 98.69 97 CYS A O 1
ATOM 728 N N . GLU A 1 98 ? -5.913 1.069 19.524 1.00 98.62 98 GLU A N 1
ATOM 729 C CA . GLU A 1 98 ? -5.411 2.447 19.551 1.00 98.62 98 GLU A CA 1
ATOM 730 C C . GLU A 1 98 ? -3.995 2.525 18.972 1.00 98.62 98 GLU A C 1
ATOM 732 O O . GLU A 1 98 ? -3.752 3.325 18.068 1.00 98.62 98 GLU A O 1
ATOM 737 N N . THR A 1 99 ? -3.087 1.647 19.409 1.00 98.75 99 THR A N 1
ATOM 738 C CA . THR A 1 99 ? -1.715 1.592 18.889 1.00 98.75 99 THR A CA 1
ATOM 739 C C . THR A 1 99 ? -1.689 1.296 17.390 1.00 98.75 99 THR A C 1
ATOM 741 O O . THR A 1 99 ? -1.039 2.020 16.637 1.00 98.75 99 THR A O 1
ATOM 744 N N . TRP A 1 100 ? -2.437 0.285 16.931 1.00 98.50 100 TRP A N 1
ATOM 745 C CA . TRP A 1 100 ? -2.506 -0.054 15.508 1.00 98.50 100 TRP A CA 1
ATOM 746 C C . TRP A 1 100 ? -3.021 1.113 14.664 1.00 98.50 100 TRP A C 1
ATOM 748 O O . TRP A 1 100 ? -2.445 1.425 13.623 1.00 98.50 100 TRP A O 1
ATOM 758 N N . CYS A 1 101 ? -4.098 1.769 15.106 1.00 98.56 101 CYS A N 1
ATOM 759 C CA . CYS A 1 101 ? -4.722 2.848 14.345 1.00 98.56 101 CYS A CA 1
ATOM 760 C C . CYS A 1 101 ? -3.801 4.062 14.189 1.00 98.56 101 CYS A C 1
ATOM 762 O O . CYS A 1 101 ? -3.812 4.676 13.123 1.00 98.56 101 CYS A O 1
ATOM 764 N N . VAL A 1 102 ? -2.993 4.387 15.204 1.00 98.62 102 VAL A N 1
ATOM 765 C CA . VAL A 1 102 ? -1.994 5.464 15.112 1.00 98.62 102 VAL A CA 1
ATOM 766 C C . VAL A 1 102 ? -0.950 5.135 14.044 1.00 98.62 102 VAL A C 1
ATOM 768 O O . VAL A 1 102 ? -0.734 5.931 13.130 1.00 98.62 102 VAL A O 1
ATOM 771 N N . GLU A 1 103 ? -0.352 3.943 14.086 1.00 98.56 103 GLU A N 1
ATOM 772 C CA . GLU A 1 103 ? 0.679 3.581 13.108 1.00 98.56 103 GLU A CA 1
ATOM 773 C C . GLU A 1 103 ? 0.129 3.438 11.683 1.00 98.56 103 GLU A C 1
ATOM 775 O O . GLU A 1 103 ? 0.758 3.889 10.723 1.00 98.56 103 GLU A O 1
ATOM 780 N N . ALA A 1 104 ? -1.045 2.820 11.526 1.00 98.38 104 ALA A N 1
ATOM 781 C CA . ALA A 1 104 ? -1.693 2.646 10.229 1.00 98.38 104 ALA A CA 1
ATOM 782 C C . ALA A 1 104 ? -2.050 3.999 9.597 1.00 98.38 104 ALA A C 1
ATOM 784 O O . ALA A 1 104 ? -1.787 4.220 8.414 1.00 98.38 104 ALA A O 1
ATOM 785 N N . HIS A 1 105 ? -2.563 4.944 10.390 1.00 98.31 105 HIS A N 1
ATOM 786 C CA . HIS A 1 105 ? -2.822 6.306 9.931 1.00 98.31 105 HIS A CA 1
ATOM 787 C C . HIS A 1 105 ? -1.551 6.992 9.406 1.00 98.31 105 HIS A C 1
ATOM 789 O O . HIS A 1 105 ? -1.577 7.631 8.346 1.00 98.31 105 HIS A O 1
ATOM 795 N N . ASP A 1 106 ? -0.426 6.844 10.107 1.00 98.25 106 ASP A N 1
ATOM 796 C CA . ASP A 1 106 ? 0.846 7.437 9.693 1.00 98.25 106 ASP A CA 1
ATOM 797 C C . ASP A 1 106 ? 1.381 6.809 8.401 1.00 98.25 106 ASP A C 1
ATOM 799 O O . ASP A 1 106 ? 1.893 7.524 7.528 1.00 98.25 106 ASP A O 1
ATOM 803 N N . ARG A 1 107 ? 1.213 5.490 8.226 1.00 98.00 107 ARG A N 1
ATOM 804 C CA . ARG A 1 107 ? 1.539 4.800 6.968 1.00 98.00 107 ARG A CA 1
ATOM 805 C C . ARG A 1 107 ? 0.695 5.313 5.806 1.00 98.00 107 ARG A C 1
ATOM 807 O O . ARG A 1 107 ? 1.270 5.788 4.826 1.00 98.00 107 ARG A O 1
ATOM 814 N N . ILE A 1 108 ? -0.628 5.335 5.960 1.00 97.44 108 ILE A N 1
ATOM 815 C CA . ILE A 1 108 ? -1.562 5.845 4.945 1.00 97.44 108 ILE A CA 1
ATOM 816 C C . ILE A 1 108 ? -1.220 7.291 4.576 1.00 97.44 108 ILE A C 1
ATOM 818 O O . ILE A 1 108 ? -1.120 7.642 3.399 1.00 97.44 108 ILE A O 1
ATOM 822 N N . THR A 1 109 ? -0.996 8.149 5.571 1.00 96.19 109 THR A N 1
ATOM 823 C CA . THR A 1 109 ? -0.687 9.567 5.347 1.00 96.19 109 THR A CA 1
ATOM 824 C C . THR A 1 109 ? 0.601 9.740 4.549 1.00 96.19 109 THR A C 1
ATOM 826 O O . THR A 1 109 ? 0.655 10.545 3.612 1.00 96.19 109 THR A O 1
ATOM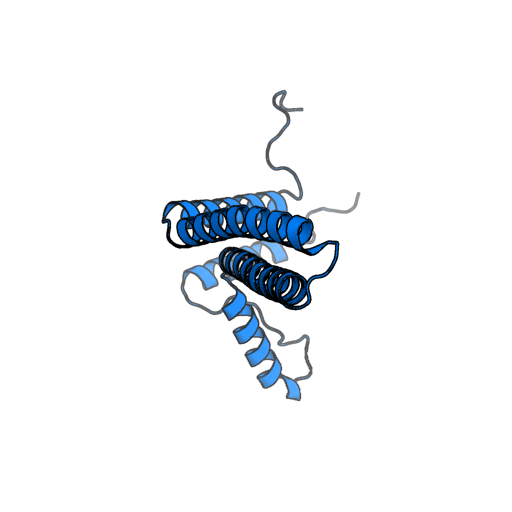 829 N N . ARG A 1 110 ? 1.650 8.987 4.891 1.00 94.38 110 ARG A N 1
ATOM 830 C CA . ARG A 1 110 ? 2.917 9.000 4.155 1.00 94.38 110 ARG A CA 1
ATOM 831 C C . ARG A 1 110 ? 2.719 8.519 2.718 1.00 94.38 110 ARG A C 1
ATOM 833 O O . ARG A 1 110 ? 3.174 9.189 1.790 1.00 94.38 110 ARG A O 1
ATOM 840 N N . ASP A 1 111 ? 2.010 7.419 2.512 1.00 92.56 111 ASP A N 1
ATOM 841 C CA . ASP A 1 111 ? 1.824 6.841 1.182 1.00 92.56 111 ASP A CA 1
ATOM 842 C C . ASP A 1 111 ? 0.980 7.763 0.287 1.00 92.56 111 ASP A C 1
ATOM 844 O O . ASP A 1 111 ? 1.368 8.050 -0.847 1.00 92.56 111 ASP A O 1
ATOM 848 N N . LEU A 1 112 ? -0.073 8.390 0.819 1.00 90.50 112 LEU A N 1
ATOM 849 C CA . LEU A 1 112 ? -0.858 9.402 0.099 1.00 90.50 112 LEU A CA 1
ATOM 850 C C . LEU A 1 112 ? -0.052 10.664 -0.244 1.00 90.50 112 LEU A C 1
ATOM 852 O O . LEU A 1 112 ? -0.182 11.198 -1.350 1.00 90.50 112 LEU A O 1
ATOM 856 N N . ARG A 1 113 ? 0.801 11.152 0.666 1.00 90.12 113 ARG A N 1
ATOM 857 C CA . ARG A 1 113 ? 1.689 12.297 0.382 1.00 90.12 113 ARG A CA 1
ATOM 858 C C . ARG A 1 113 ? 2.669 11.970 -0.733 1.00 90.12 113 ARG A C 1
ATOM 860 O O . ARG A 1 113 ? 2.870 12.782 -1.636 1.00 90.12 113 ARG A O 1
ATOM 867 N N . THR A 1 114 ? 3.261 10.781 -0.691 1.00 86.12 114 THR A N 1
ATOM 868 C CA . THR A 1 114 ? 4.217 10.368 -1.716 1.00 86.12 114 THR A CA 1
ATOM 869 C C . THR A 1 114 ? 3.531 10.224 -3.077 1.00 86.12 114 THR A C 1
ATOM 871 O O . THR A 1 114 ? 4.052 10.752 -4.057 1.00 86.12 114 THR A O 1
ATOM 874 N N . LEU A 1 115 ? 2.321 9.659 -3.153 1.00 83.94 115 LEU A N 1
ATOM 875 C CA . LEU A 1 115 ? 1.534 9.589 -4.395 1.00 83.94 115 LEU A CA 1
ATOM 876 C C . LEU A 1 115 ? 1.303 10.956 -5.064 1.00 83.94 115 LEU A C 1
ATOM 878 O O . LEU A 1 115 ? 1.301 11.048 -6.288 1.00 83.94 115 LEU A O 1
ATOM 882 N N . ARG A 1 116 ? 1.150 12.031 -4.283 1.00 79.25 116 ARG A N 1
ATOM 883 C CA . ARG A 1 116 ? 0.921 13.391 -4.809 1.00 79.25 116 ARG A CA 1
ATOM 884 C C . ARG A 1 116 ? 2.205 14.148 -5.171 1.00 79.25 116 ARG A C 1
ATOM 886 O O . ARG A 1 116 ? 2.139 15.182 -5.831 1.00 79.25 116 ARG A O 1
ATOM 893 N N . SER A 1 117 ? 3.370 13.658 -4.751 1.00 83.31 117 SER A N 1
ATOM 894 C CA . SER A 1 117 ? 4.648 14.360 -4.919 1.00 83.31 117 SER A CA 1
ATOM 895 C C . SER A 1 117 ? 5.239 14.205 -6.329 1.00 83.31 117 SER A C 1
ATOM 897 O O . SER A 1 117 ? 5.288 13.109 -6.890 1.00 83.31 117 SER A O 1
ATOM 899 N N . SER A 1 118 ? 5.774 15.293 -6.892 1.00 77.06 118 SER A N 1
ATOM 900 C CA . SER A 1 118 ? 6.564 15.257 -8.137 1.00 77.06 118 SER A CA 1
ATOM 901 C C . SER A 1 118 ? 7.847 14.429 -7.986 1.00 77.06 118 SER A C 1
ATOM 903 O O . SER A 1 118 ? 8.250 13.736 -8.919 1.00 77.06 118 SER A O 1
ATOM 905 N N . GLN A 1 119 ? 8.438 14.420 -6.787 1.00 83.31 119 GLN A N 1
ATOM 906 C CA . GLN A 1 119 ? 9.605 13.606 -6.450 1.00 83.31 119 GLN A CA 1
ATOM 907 C C . GLN A 1 119 ? 9.341 12.100 -6.608 1.00 83.31 119 GLN A C 1
ATOM 909 O O . GLN A 1 119 ? 10.213 11.378 -7.087 1.00 83.31 119 GLN A O 1
ATOM 914 N N . SER A 1 120 ? 8.135 11.615 -6.278 1.00 80.19 120 SER A N 1
ATOM 915 C CA . SER A 1 120 ? 7.802 10.193 -6.465 1.00 80.19 120 SER A CA 1
ATOM 916 C C . SER A 1 120 ? 7.757 9.789 -7.936 1.00 80.19 120 SER A C 1
ATOM 918 O O . SER A 1 120 ? 8.202 8.696 -8.267 1.00 80.19 120 SER A O 1
ATOM 920 N N . ARG A 1 121 ? 7.318 10.677 -8.839 1.00 81.44 121 ARG A N 1
ATOM 921 C CA . ARG A 1 121 ? 7.378 10.405 -10.285 1.00 81.44 121 ARG A CA 1
ATOM 922 C C . ARG A 1 121 ? 8.818 10.262 -10.770 1.00 81.44 121 ARG A C 1
ATOM 924 O O . ARG A 1 121 ? 9.122 9.331 -11.511 1.00 81.44 121 ARG A O 1
ATOM 931 N N . GLN A 1 122 ? 9.716 11.134 -10.308 1.00 88.12 122 GLN A N 1
ATOM 932 C CA . GLN A 1 122 ? 11.139 11.006 -10.626 1.00 88.12 122 GLN A CA 1
ATOM 933 C C . GLN A 1 122 ? 11.720 9.693 -10.087 1.00 88.12 122 GLN A C 1
ATOM 935 O O . GLN A 1 122 ? 12.464 9.017 -10.792 1.00 88.12 122 GLN A O 1
ATOM 940 N N . LEU A 1 123 ? 11.350 9.299 -8.866 1.00 88.75 123 LEU A N 1
ATOM 941 C CA . LEU A 1 123 ? 11.773 8.026 -8.289 1.00 88.75 123 LEU A CA 1
ATOM 942 C C . LEU A 1 123 ? 11.300 6.833 -9.134 1.00 88.75 123 LEU A C 1
ATOM 944 O O . LEU A 1 123 ? 12.098 5.945 -9.416 1.00 88.75 123 LEU A O 1
ATOM 948 N N . PHE A 1 124 ? 10.044 6.818 -9.586 1.00 87.56 124 PHE A N 1
ATOM 949 C CA . PHE A 1 124 ? 9.519 5.745 -10.440 1.00 87.56 124 PHE A CA 1
ATOM 950 C C . PHE A 1 124 ? 10.229 5.685 -11.797 1.00 87.56 124 PHE A C 1
ATOM 952 O O . PHE A 1 124 ? 10.577 4.598 -12.261 1.00 87.56 124 PHE A O 1
ATOM 959 N N . ASN A 1 125 ? 10.538 6.842 -12.390 1.00 87.56 125 ASN A N 1
ATOM 960 C CA . ASN A 1 125 ? 11.356 6.914 -13.601 1.00 87.56 125 ASN A CA 1
ATOM 961 C C . ASN A 1 125 ? 12.761 6.340 -13.376 1.00 87.56 125 ASN A C 1
ATOM 963 O O . ASN A 1 125 ? 13.246 5.569 -14.204 1.00 87.56 125 ASN A O 1
ATOM 967 N N . ASN A 1 126 ? 13.394 6.663 -12.244 1.00 92.12 126 ASN A N 1
ATOM 968 C CA . ASN A 1 126 ? 14.706 6.128 -11.888 1.00 92.12 126 ASN A CA 1
ATOM 969 C C . ASN A 1 126 ? 14.653 4.606 -11.695 1.00 92.12 126 ASN A C 1
ATOM 971 O O . ASN A 1 126 ? 15.483 3.902 -12.257 1.00 92.12 126 ASN A O 1
ATOM 975 N N . LEU A 1 127 ? 13.663 4.085 -10.961 1.00 92.50 127 LEU A N 1
ATOM 976 C CA . LEU A 1 127 ? 13.484 2.641 -10.757 1.00 92.50 127 LEU A CA 1
ATOM 977 C C . LEU A 1 127 ? 13.300 1.903 -12.087 1.00 92.50 127 LEU A C 1
ATOM 979 O O . LEU A 1 127 ? 13.915 0.859 -12.306 1.00 92.50 127 LEU A O 1
ATOM 983 N N . ARG A 1 128 ? 12.514 2.476 -13.007 1.00 87.56 128 ARG A N 1
ATOM 984 C CA . ARG A 1 128 ? 12.344 1.943 -14.363 1.00 87.56 128 ARG A CA 1
ATOM 985 C C . ARG A 1 128 ? 13.659 1.936 -15.143 1.00 87.56 128 ARG A C 1
ATOM 987 O O . ARG A 1 128 ? 13.969 0.935 -15.783 1.00 87.56 128 ARG A O 1
ATOM 994 N N . ALA A 1 129 ? 14.426 3.024 -15.096 1.00 92.06 129 ALA A N 1
ATOM 995 C CA . ALA A 1 129 ? 15.705 3.136 -15.796 1.00 92.06 129 ALA A CA 1
ATOM 996 C C . ALA A 1 129 ? 16.761 2.167 -15.238 1.00 92.06 129 ALA A C 1
ATOM 998 O O . ALA A 1 129 ? 17.435 1.489 -16.009 1.00 92.06 129 ALA A O 1
ATOM 999 N N . ILE A 1 130 ? 16.853 2.047 -13.910 1.00 94.12 130 ILE A N 1
ATOM 1000 C CA . ILE A 1 130 ? 17.738 1.089 -13.234 1.00 94.12 130 ILE A CA 1
ATOM 1001 C C . ILE A 1 130 ? 17.378 -0.337 -13.653 1.00 94.12 130 ILE A C 1
ATOM 1003 O O . ILE A 1 130 ? 18.253 -1.095 -14.060 1.00 94.12 130 ILE A O 1
ATOM 1007 N N . SER A 1 131 ? 16.090 -0.694 -13.601 1.00 91.75 131 SER A N 1
ATOM 1008 C CA . SER A 1 131 ? 15.625 -2.023 -14.004 1.00 91.75 131 SER A CA 1
ATOM 1009 C C . SER A 1 131 ? 15.955 -2.322 -15.468 1.00 91.75 131 SER A C 1
ATOM 1011 O O . SER A 1 131 ? 16.463 -3.400 -15.763 1.00 91.75 131 SER A O 1
ATOM 1013 N N . ALA A 1 132 ? 15.736 -1.362 -16.373 1.00 89.31 132 ALA A N 1
ATOM 1014 C CA . ALA A 1 132 ? 16.092 -1.514 -17.781 1.00 89.31 132 ALA A CA 1
ATOM 1015 C C . ALA A 1 132 ? 17.592 -1.787 -17.968 1.00 89.31 132 ALA A C 1
ATOM 1017 O O . ALA A 1 132 ? 17.940 -2.755 -18.635 1.00 89.31 132 ALA A O 1
ATOM 1018 N N . ALA A 1 133 ? 18.457 -1.004 -17.318 1.00 92.00 133 ALA A N 1
ATOM 1019 C CA . ALA A 1 133 ? 19.904 -1.170 -17.416 1.00 92.00 133 ALA A CA 1
ATOM 1020 C C . ALA A 1 133 ? 20.382 -2.519 -16.849 1.00 92.00 133 ALA A C 1
ATOM 1022 O O . ALA A 1 133 ? 21.233 -3.172 -17.445 1.00 92.00 133 ALA A O 1
ATOM 1023 N N . VAL A 1 134 ? 19.811 -2.973 -15.727 1.00 93.19 134 VAL A N 1
ATOM 1024 C CA . VAL A 1 134 ? 20.126 -4.287 -15.134 1.00 93.19 134 VAL A CA 1
ATOM 1025 C C . VAL A 1 134 ? 19.724 -5.430 -16.067 1.00 93.19 134 VAL A C 1
ATOM 1027 O O . VAL A 1 134 ? 20.486 -6.379 -16.241 1.00 93.19 134 VAL A O 1
ATOM 1030 N N . VAL A 1 135 ? 18.540 -5.344 -16.682 1.00 89.88 135 VAL A N 1
ATOM 1031 C CA . VAL A 1 135 ? 18.057 -6.360 -17.629 1.00 89.88 135 VAL A CA 1
ATOM 1032 C C . VAL A 1 135 ? 18.917 -6.381 -18.893 1.00 89.88 135 VAL A C 1
ATOM 1034 O O . VAL A 1 135 ? 19.293 -7.459 -19.342 1.00 89.88 135 VAL A O 1
ATOM 1037 N N . GLU A 1 136 ? 19.267 -5.214 -19.439 1.00 90.75 136 GLU A N 1
ATOM 1038 C CA . GLU A 1 136 ? 20.139 -5.091 -20.617 1.00 90.75 136 GLU A CA 1
ATOM 1039 C C . GLU A 1 136 ? 21.552 -5.628 -20.348 1.00 90.75 136 GLU A C 1
ATOM 1041 O O . GLU A 1 136 ? 22.123 -6.304 -21.201 1.00 90.75 136 GLU A O 1
ATOM 1046 N N . ASN A 1 137 ? 22.091 -5.396 -19.149 1.00 92.94 137 ASN A N 1
ATOM 1047 C CA . ASN A 1 137 ? 23.397 -5.906 -18.734 1.00 92.94 137 ASN A CA 1
ATOM 1048 C C . ASN A 1 137 ? 23.374 -7.393 -18.318 1.00 92.94 137 ASN A C 1
ATOM 1050 O O . ASN A 1 137 ? 24.426 -8.004 -18.142 1.00 92.94 137 ASN A O 1
ATOM 1054 N N . GLY A 1 138 ? 22.191 -7.987 -18.125 1.00 92.31 138 GLY A N 1
ATOM 1055 C CA . GLY A 1 138 ? 22.038 -9.357 -17.621 1.00 92.31 138 GLY A CA 1
ATOM 1056 C C . GLY A 1 138 ? 22.454 -9.537 -16.154 1.00 92.31 138 GLY A C 1
ATOM 1057 O O . GLY A 1 138 ? 22.736 -10.655 -15.727 1.00 92.31 138 GLY A O 1
ATOM 1058 N N . GLY A 1 139 ? 22.513 -8.451 -15.378 1.00 89.44 139 GLY A N 1
ATOM 1059 C CA . GLY A 1 139 ? 23.028 -8.449 -14.010 1.00 89.44 139 GLY A CA 1
ATOM 1060 C C . GLY A 1 139 ? 23.324 -7.044 -13.486 1.00 89.44 139 GLY A C 1
A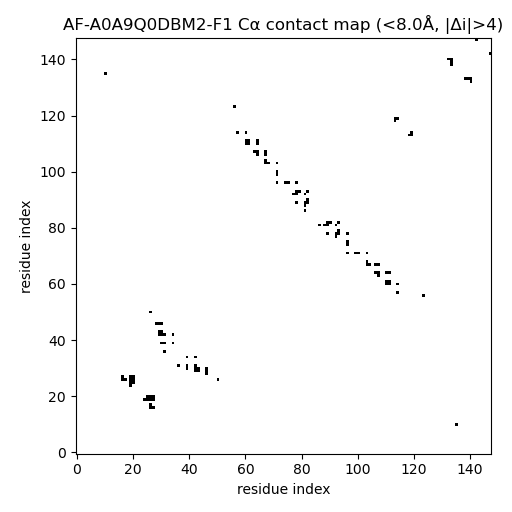TOM 1061 O O . GLY A 1 139 ? 22.948 -6.039 -14.089 1.00 89.44 139 GLY A O 1
ATOM 1062 N N . VAL A 1 140 ? 24.005 -6.962 -12.342 1.00 94.00 140 VAL A N 1
ATOM 1063 C CA . VAL A 1 140 ? 24.378 -5.681 -11.717 1.00 94.00 140 VAL A CA 1
ATOM 1064 C C . VAL A 1 140 ? 25.233 -4.852 -12.679 1.00 94.00 140 VAL A C 1
ATOM 1066 O O . VAL A 1 140 ? 26.232 -5.339 -13.194 1.00 94.00 140 VAL A O 1
ATOM 1069 N N . VAL A 1 141 ? 24.826 -3.602 -12.922 1.00 94.44 141 VAL A N 1
ATOM 1070 C CA . VAL A 1 141 ? 25.472 -2.706 -13.903 1.00 94.44 141 VAL A CA 1
ATOM 1071 C C . VAL A 1 141 ? 26.805 -2.164 -13.391 1.00 94.44 141 VAL A C 1
ATOM 1073 O O . VAL A 1 141 ? 27.743 -1.973 -14.158 1.00 94.44 141 VAL A O 1
ATOM 1076 N N . SER A 1 142 ? 26.889 -1.882 -12.092 1.00 92.50 142 SER A N 1
ATOM 1077 C CA . SER A 1 142 ? 28.086 -1.312 -11.484 1.00 92.50 142 SER A CA 1
ATOM 1078 C C . SER A 1 142 ? 29.182 -2.372 -11.350 1.00 92.50 142 SER A C 1
ATOM 1080 O O . SER A 1 142 ? 28.951 -3.373 -10.662 1.00 92.50 142 SER A O 1
ATOM 1082 N N . PRO A 1 143 ? 30.374 -2.153 -11.931 1.00 90.31 143 PRO A N 1
ATOM 1083 C CA . PRO A 1 143 ? 31.519 -3.007 -11.664 1.00 90.31 143 PRO A CA 1
ATOM 1084 C C . PRO A 1 143 ? 31.983 -2.825 -10.217 1.00 90.31 143 PRO A C 1
ATOM 1086 O O . PRO A 1 143 ? 31.692 -1.816 -9.565 1.00 90.31 143 PRO A O 1
ATOM 1089 N N . HIS A 1 144 ? 32.734 -3.802 -9.717 1.00 90.00 144 HIS A N 1
ATOM 1090 C CA . HIS A 1 144 ? 33.417 -3.655 -8.440 1.00 90.00 144 HIS A CA 1
ATOM 1091 C C . HIS A 1 144 ? 34.341 -2.415 -8.478 1.00 90.00 144 HIS A C 1
ATOM 1093 O O . HIS A 1 144 ? 34.942 -2.158 -9.524 1.00 90.00 144 HIS A O 1
ATOM 1099 N N . PRO A 1 145 ? 34.510 -1.647 -7.380 1.00 93.62 145 PRO A N 1
ATOM 1100 C CA . PRO A 1 145 ? 35.323 -0.423 -7.384 1.00 93.62 145 PRO A CA 1
ATOM 1101 C C . PRO A 1 145 ? 36.783 -0.598 -7.831 1.00 93.62 145 PRO A C 1
ATOM 1103 O O . PRO A 1 145 ? 37.415 0.374 -8.230 1.00 93.62 145 PRO A O 1
ATOM 1106 N N . LEU A 1 146 ? 37.320 -1.822 -7.774 1.00 92.25 146 LEU A N 1
ATOM 1107 C CA . LEU A 1 146 ? 38.672 -2.146 -8.252 1.00 92.25 146 LEU A CA 1
ATOM 1108 C C . LEU A 1 146 ? 38.747 -2.406 -9.767 1.00 92.25 146 LEU A C 1
ATOM 1110 O O . LEU A 1 146 ? 39.842 -2.515 -10.309 1.00 92.25 146 LEU A O 1
ATOM 1114 N N . GLY A 1 147 ? 37.607 -2.480 -10.458 1.00 82.00 147 GLY A N 1
ATOM 1115 C CA . GLY A 1 147 ? 37.538 -2.673 -11.908 1.00 82.00 147 GLY A CA 1
ATOM 1116 C C . GLY A 1 147 ? 37.777 -4.108 -12.390 1.00 82.00 147 GLY A C 1
ATOM 1117 O O . GLY A 1 147 ? 37.842 -4.317 -13.600 1.00 82.00 147 GLY A O 1
ATOM 1118 N N . PHE A 1 148 ? 37.888 -5.074 -11.475 1.00 75.38 148 PHE A N 1
ATOM 1119 C CA . PHE A 1 148 ? 37.972 -6.513 -11.735 1.00 75.38 148 PHE A CA 1
ATOM 1120 C C . PHE A 1 148 ? 37.318 -7.306 -10.600 1.00 75.38 148 PHE A C 1
ATOM 1122 O O . PHE A 1 148 ? 37.228 -6.759 -9.471 1.00 75.38 148 PHE A O 1
#

Mean predicted aligned error: 11.67 Å

Nearest PDB structures (foldseek):
  8phe-assembly1_B  TM=6.441E-01  e=1.409E-04  Homo sapiens

pLDDT: mean 83.94, std 16.71, range [34.09, 98.75]

InterPro domains:
  IPR049448 ACAD9/ACADV-like, C-terminal domain [PF21343] (53-140)

Secondary structure (DSSP, 8-state):
---TTTTHHHHHHHHHHHHHHHTTS--S---TTTS-GGGHHHHHHHHHHHHHTTTHHHHHHHHHHHHHHHHHHHHHHHHHHHHHTT-TTHHHHHHHHHHHHHHHHHHHHHHHHHHH-HHHHHHHHHHHHHHHHHHHHTS-SSPPTT--

Organism: NCBI:txid630683